Protein AF-A0A963BYG4-F1 (afdb_monomer_lite)

pLDDT: mean 83.48, std 12.18, range [49.62, 97.38]

Radius of gyration: 21.81 Å; chains: 1; bounding box: 38×29×72 Å

Structure (mmCIF, N/CA/C/O backbone):
data_AF-A0A963BYG4-F1
#
_entry.id   AF-A0A963BYG4-F1
#
loop_
_atom_site.group_PDB
_atom_site.id
_atom_site.type_symbol
_atom_site.label_atom_id
_atom_site.label_alt_id
_atom_site.label_comp_id
_atom_site.label_asym_id
_atom_site.label_entity_id
_atom_site.label_seq_id
_atom_site.pdbx_PDB_ins_code
_atom_site.Cartn_x
_atom_site.Cartn_y
_atom_site.Cartn_z
_atom_site.occupancy
_atom_site.B_iso_or_equiv
_atom_site.auth_seq_id
_atom_site.auth_comp_id
_atom_site.auth_asym_id
_atom_site.auth_atom_id
_atom_site.pdbx_PDB_model_num
ATOM 1 N N . MET A 1 1 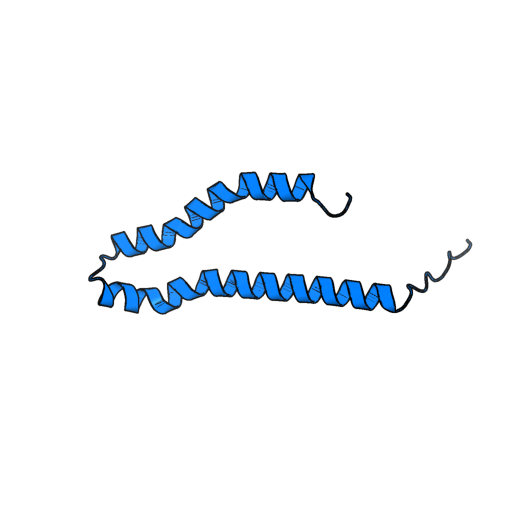? -10.887 -19.450 46.613 1.00 49.62 1 MET A N 1
ATOM 2 C CA . MET A 1 1 ? -10.693 -19.901 45.221 1.00 49.62 1 MET A CA 1
ATOM 3 C C . MET A 1 1 ? -12.070 -20.146 44.625 1.00 49.62 1 MET A C 1
ATOM 5 O O . MET A 1 1 ? -12.565 -21.260 44.670 1.00 49.62 1 MET A O 1
ATOM 9 N N . THR A 1 2 ? -12.750 -19.084 44.203 1.00 55.19 2 THR A N 1
ATOM 10 C CA . THR A 1 2 ? -14.057 -19.180 43.540 1.00 55.19 2 THR A CA 1
ATOM 11 C C . THR A 1 2 ? -13.809 -19.044 42.036 1.00 55.19 2 THR A C 1
ATOM 13 O O . T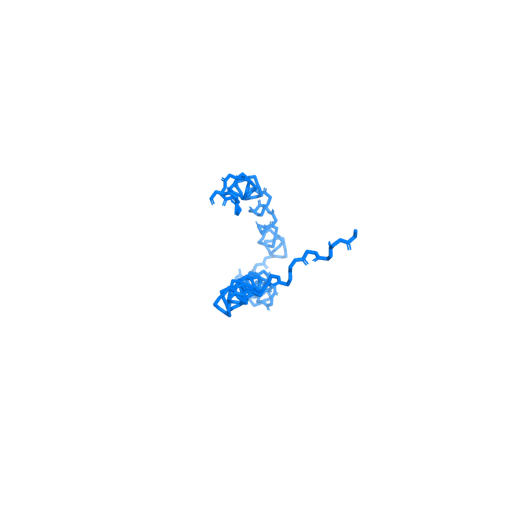HR A 1 2 ? -13.244 -18.025 41.637 1.00 55.19 2 THR A O 1
ATOM 16 N N . PRO A 1 3 ? -14.133 -20.053 41.211 1.00 55.94 3 PRO A N 1
ATOM 17 C CA . PRO A 1 3 ? -14.039 -19.933 39.762 1.00 55.94 3 PRO A CA 1
ATOM 18 C C . PRO A 1 3 ? -15.105 -18.942 39.292 1.00 55.94 3 PRO A C 1
ATOM 20 O O . PRO A 1 3 ? -16.285 -19.127 39.587 1.00 55.94 3 PRO A O 1
ATOM 23 N N . ASP A 1 4 ? -14.677 -17.873 38.623 1.00 59.94 4 ASP A N 1
ATOM 24 C CA . ASP A 1 4 ? -15.585 -16.876 38.063 1.00 59.94 4 ASP A CA 1
ATOM 25 C C . ASP A 1 4 ? -16.310 -17.433 36.829 1.00 59.94 4 ASP A C 1
ATOM 27 O O . ASP A 1 4 ? -15.824 -18.319 36.120 1.00 59.94 4 ASP A O 1
ATOM 31 N N . ALA A 1 5 ? -17.518 -16.924 36.651 1.00 56.56 5 ALA A N 1
ATOM 32 C CA . ALA A 1 5 ? -18.607 -17.424 35.846 1.00 56.56 5 ALA A CA 1
ATOM 33 C C . ALA A 1 5 ? -18.244 -17.710 34.381 1.00 56.56 5 ALA A C 1
ATOM 35 O O . ALA A 1 5 ? -17.601 -16.926 33.684 1.00 56.56 5 ALA A O 1
ATOM 36 N N . SER A 1 6 ? -18.788 -18.817 33.876 1.00 57.25 6 SER A N 1
ATOM 37 C CA . SER A 1 6 ? -18.948 -19.084 32.452 1.00 57.25 6 SER A CA 1
ATOM 38 C C . SER A 1 6 ? -19.717 -17.938 31.786 1.00 57.25 6 SER A C 1
ATOM 40 O O . SER A 1 6 ? -20.949 -17.912 31.803 1.00 57.25 6 SER A O 1
ATOM 42 N N . ALA A 1 7 ? -18.997 -16.989 31.189 1.00 61.34 7 ALA A N 1
ATOM 43 C CA . ALA A 1 7 ? -19.564 -15.974 30.316 1.00 61.34 7 ALA A CA 1
ATOM 44 C C . ALA A 1 7 ? -20.112 -16.659 29.054 1.00 61.34 7 ALA A C 1
ATOM 46 O O . ALA A 1 7 ? -19.418 -16.845 28.055 1.00 61.34 7 ALA A O 1
ATOM 47 N N . THR A 1 8 ? -21.372 -17.086 29.097 1.00 62.25 8 THR A N 1
ATOM 48 C CA . THR A 1 8 ? -22.095 -17.554 27.917 1.00 62.25 8 THR A CA 1
ATOM 49 C C . THR A 1 8 ? -22.362 -16.348 27.022 1.00 62.25 8 THR A C 1
ATOM 51 O O . THR A 1 8 ? -23.344 -15.629 27.204 1.00 62.25 8 THR A O 1
ATOM 54 N N . HIS A 1 9 ? -21.456 -16.084 26.078 1.00 62.97 9 HIS A N 1
ATOM 55 C CA . HIS A 1 9 ? -21.660 -15.045 25.074 1.00 62.97 9 HIS A CA 1
ATOM 56 C C . HIS A 1 9 ? -22.947 -15.345 24.286 1.00 62.97 9 HIS A C 1
ATOM 58 O O . HIS A 1 9 ? -23.089 -16.457 23.766 1.00 62.97 9 HIS A O 1
ATOM 64 N N . PRO A 1 10 ? -23.887 -14.390 24.164 1.00 65.88 10 PRO A N 1
ATOM 65 C CA . PRO A 1 10 ? -25.112 -14.607 23.407 1.00 65.88 10 PRO A CA 1
ATOM 66 C C . PRO A 1 10 ? -24.759 -14.988 21.964 1.00 65.88 10 PRO A C 1
ATOM 68 O O . PRO A 1 10 ? -23.863 -14.393 21.363 1.00 65.88 10 PRO A O 1
ATOM 71 N N . ALA A 1 11 ? -25.460 -15.969 21.388 1.00 65.00 11 ALA A N 1
ATOM 72 C CA . ALA A 1 11 ? -25.144 -16.540 20.071 1.00 65.00 11 ALA A CA 1
ATOM 73 C C . ALA A 1 11 ? -25.001 -15.490 18.940 1.00 65.00 11 ALA A C 1
ATOM 75 O O . ALA A 1 11 ? -24.282 -15.723 17.966 1.00 65.00 11 ALA A O 1
ATOM 76 N N . GLY A 1 12 ? -25.636 -14.318 19.077 1.00 69.44 12 GLY A N 1
ATOM 77 C CA . GLY A 1 12 ? -25.493 -13.181 18.160 1.00 69.44 12 GLY A CA 1
ATOM 78 C C . GLY A 1 12 ? -24.102 -12.527 18.154 1.00 69.44 12 GLY A C 1
ATOM 79 O O . GLY A 1 12 ? -23.631 -12.123 17.093 1.00 69.44 12 GLY A O 1
ATOM 80 N N . PHE A 1 13 ? -23.399 -12.494 19.292 1.00 73.56 13 PHE A N 1
ATOM 81 C CA . PHE A 1 13 ? -22.050 -11.920 19.401 1.00 73.56 13 PHE A CA 1
ATOM 82 C C . PHE A 1 13 ? -21.026 -12.731 18.597 1.00 73.56 13 PHE A C 1
ATOM 84 O O . PHE A 1 13 ? -20.183 -12.170 17.898 1.00 73.56 13 PHE A O 1
ATOM 91 N N . ASN A 1 14 ? -21.148 -14.062 18.621 1.00 82.56 14 ASN A N 1
ATOM 92 C CA . ASN A 1 14 ? -20.265 -14.945 17.861 1.00 82.56 14 ASN A CA 1
ATOM 93 C C . ASN A 1 14 ? -20.502 -14.821 16.346 1.00 82.56 14 ASN A C 1
ATOM 95 O O . ASN A 1 14 ? -19.542 -14.801 15.582 1.00 82.56 14 ASN A O 1
ATOM 99 N N . ARG A 1 15 ? -21.762 -14.670 15.908 1.00 83.88 15 ARG A N 1
ATOM 100 C CA . ARG A 1 15 ? -22.101 -14.476 14.486 1.00 83.88 15 ARG A CA 1
ATOM 101 C C . ARG A 1 15 ? -21.567 -13.155 13.941 1.00 83.88 15 ARG A C 1
ATOM 103 O O . ARG A 1 15 ? -20.940 -13.161 12.886 1.00 83.88 15 ARG A O 1
ATOM 110 N N . LEU A 1 16 ? -21.764 -12.047 14.661 1.00 88.31 16 LEU A N 1
ATOM 111 C CA . LEU A 1 16 ? -21.224 -10.746 14.257 1.00 88.31 16 LEU A CA 1
ATOM 112 C C . LEU A 1 16 ? -19.693 -10.784 14.185 1.00 88.31 16 LEU A C 1
ATOM 114 O O . LEU A 1 16 ? -19.121 -10.344 13.194 1.00 88.31 16 LEU A O 1
ATOM 118 N N . ARG A 1 17 ? -19.029 -11.380 15.185 1.00 88.44 17 ARG A N 1
ATOM 119 C CA . ARG A 1 17 ? -17.569 -11.538 15.184 1.00 88.44 17 ARG A CA 1
ATOM 120 C C . ARG A 1 17 ? -17.081 -12.332 13.972 1.00 88.44 17 ARG A C 1
ATOM 122 O O . ARG A 1 17 ? -16.127 -11.916 13.323 1.00 88.44 17 ARG A O 1
ATOM 129 N N . THR A 1 18 ? -17.738 -13.445 13.642 1.00 92.62 18 THR A N 1
ATOM 130 C CA . THR A 1 18 ? -17.409 -14.236 12.448 1.00 92.62 18 THR A CA 1
ATOM 131 C C . THR A 1 18 ? -17.628 -13.440 11.165 1.00 92.62 18 THR A C 1
ATOM 133 O O . THR A 1 18 ? -16.769 -13.482 10.293 1.00 92.62 18 THR A O 1
ATOM 136 N N . LEU A 1 19 ? -18.718 -12.676 11.049 1.00 95.06 19 LEU A N 1
ATOM 137 C CA . LEU A 1 19 ? -18.969 -11.829 9.878 1.00 95.06 19 LEU A CA 1
ATOM 138 C C . LEU A 1 19 ? -17.904 -10.742 9.712 1.00 95.06 19 LEU A C 1
ATOM 140 O O . LEU A 1 19 ? -17.385 -10.575 8.614 1.00 95.06 19 LEU A O 1
ATOM 144 N N . VAL A 1 20 ? -17.532 -10.053 10.794 1.00 93.38 20 VAL A N 1
ATOM 145 C CA . VAL A 1 20 ? -16.455 -9.050 10.774 1.00 93.38 20 VAL A CA 1
ATOM 146 C C . VAL A 1 20 ? -15.128 -9.692 10.363 1.00 93.38 20 VAL A C 1
ATOM 148 O O . VAL A 1 20 ? -14.417 -9.143 9.526 1.00 93.38 20 VAL A O 1
ATOM 151 N N . MET A 1 21 ? -14.816 -10.881 10.885 1.00 94.00 21 MET A N 1
ATOM 152 C CA . MET A 1 21 ? -13.605 -11.620 10.521 1.00 94.00 21 MET A CA 1
ATOM 153 C C . MET A 1 21 ? -13.605 -12.020 9.040 1.00 94.00 21 MET A C 1
ATOM 155 O O . MET A 1 21 ? -12.610 -11.825 8.348 1.00 94.00 21 MET A O 1
ATOM 159 N N . LEU A 1 22 ? -14.723 -12.547 8.532 1.00 96.94 22 LEU A N 1
ATOM 160 C CA . LEU A 1 22 ? -14.863 -12.919 7.124 1.00 96.94 22 LEU A CA 1
ATOM 161 C C . LEU A 1 22 ? -14.755 -11.701 6.209 1.00 96.94 22 LEU A C 1
ATOM 163 O O . LEU A 1 22 ? -14.096 -11.779 5.177 1.00 96.94 22 LEU A O 1
ATOM 167 N N . LEU A 1 23 ? -15.342 -10.569 6.600 1.00 96.69 23 LEU A N 1
ATOM 168 C CA . LEU A 1 23 ? -15.225 -9.318 5.862 1.00 96.69 23 LEU A CA 1
ATOM 169 C C . LEU A 1 23 ? -13.774 -8.822 5.833 1.00 96.69 23 LEU A C 1
ATOM 171 O O . LEU A 1 23 ? -13.289 -8.421 4.775 1.00 96.69 23 LEU A O 1
ATOM 175 N N . ALA A 1 24 ? -13.059 -8.890 6.959 1.00 94.38 24 ALA A N 1
ATOM 176 C CA . ALA A 1 24 ? -11.645 -8.533 7.030 1.00 94.38 24 ALA A CA 1
ATOM 177 C C . ALA A 1 24 ? -10.782 -9.441 6.135 1.00 94.38 24 ALA A C 1
ATOM 179 O O . ALA A 1 24 ? -9.949 -8.945 5.378 1.00 94.38 24 ALA A O 1
ATOM 180 N N . ILE A 1 25 ? -11.029 -10.756 6.157 1.00 96.69 25 ILE A N 1
ATOM 181 C CA . ILE A 1 25 ? -10.350 -11.726 5.287 1.00 96.69 25 ILE A CA 1
ATOM 182 C C . ILE A 1 25 ? -10.648 -11.431 3.814 1.00 96.69 25 ILE A C 1
ATOM 184 O O . ILE A 1 25 ? -9.721 -11.342 3.015 1.00 96.69 25 ILE A O 1
ATOM 188 N N . ALA A 1 26 ? -11.914 -11.232 3.444 1.00 97.38 26 ALA A N 1
ATOM 189 C CA . ALA A 1 26 ? -12.305 -10.927 2.070 1.00 97.38 26 ALA A CA 1
ATOM 190 C C . ALA A 1 26 ? -11.662 -9.624 1.570 1.00 97.38 26 ALA A C 1
ATOM 192 O O . ALA A 1 26 ? -11.138 -9.578 0.459 1.00 97.38 26 ALA A O 1
ATOM 193 N N . SER A 1 27 ? -11.635 -8.590 2.4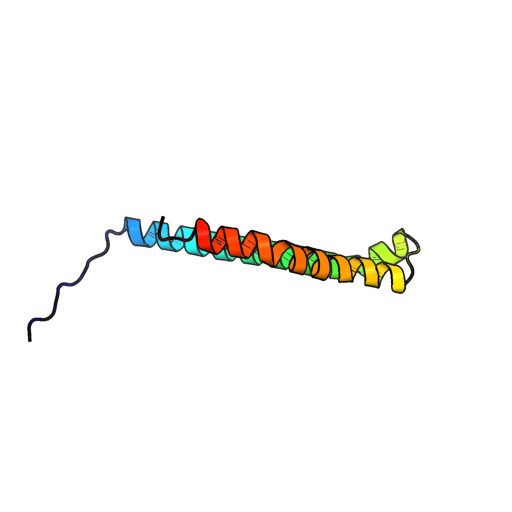15 1.00 95.31 27 SER A N 1
ATOM 194 C CA . SER A 1 27 ? -10.992 -7.305 2.112 1.00 95.31 27 SER A CA 1
ATOM 195 C C . SER A 1 27 ? -9.485 -7.466 1.905 1.00 95.31 27 SER A C 1
ATOM 197 O O . SER A 1 27 ? -8.917 -6.902 0.970 1.00 95.31 27 SER A O 1
ATOM 199 N N . TYR A 1 28 ? -8.834 -8.277 2.742 1.00 93.19 28 TYR A N 1
ATOM 200 C CA . TYR A 1 28 ? -7.417 -8.597 2.602 1.00 93.19 28 TYR A CA 1
ATOM 201 C C . TYR A 1 28 ? -7.121 -9.368 1.310 1.00 93.19 28 TYR A C 1
ATOM 203 O O . TYR A 1 28 ? -6.184 -9.023 0.591 1.00 93.19 28 TYR A O 1
ATOM 211 N N . LEU A 1 29 ? -7.939 -10.371 0.978 1.00 96.06 29 LEU A N 1
ATOM 212 C CA . LEU A 1 29 ? -7.799 -11.140 -0.259 1.00 96.06 29 LEU A CA 1
ATOM 213 C C . LEU A 1 29 ? -7.986 -10.259 -1.498 1.00 96.06 29 LEU A C 1
ATOM 215 O O . LEU A 1 29 ? -7.187 -10.348 -2.427 1.00 96.06 29 LEU A O 1
ATOM 219 N N . LEU A 1 30 ? -8.983 -9.371 -1.493 1.00 95.69 30 LEU A N 1
ATOM 220 C CA . LEU A 1 30 ? -9.207 -8.413 -2.576 1.00 95.69 30 LEU A CA 1
ATOM 221 C C . LEU A 1 30 ? -8.023 -7.445 -2.735 1.00 95.69 30 LEU A C 1
ATOM 223 O O . LEU A 1 30 ? -7.570 -7.194 -3.850 1.00 95.69 30 LEU A O 1
ATOM 227 N N . SER A 1 31 ? -7.487 -6.940 -1.622 1.00 92.06 31 SER A N 1
ATOM 228 C CA . SER A 1 31 ? -6.289 -6.095 -1.620 1.00 92.06 31 SER A CA 1
ATOM 229 C C . SER A 1 31 ? -5.081 -6.823 -2.217 1.00 92.06 31 SER A C 1
ATOM 231 O O . SER A 1 31 ? -4.400 -6.288 -3.094 1.00 92.06 31 SER A O 1
ATOM 233 N N . MET A 1 32 ? -4.854 -8.079 -1.817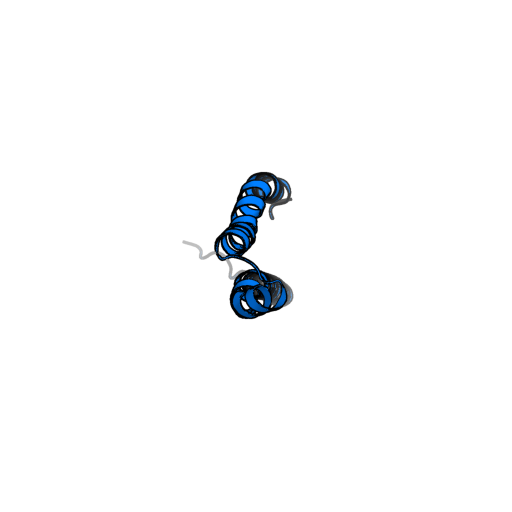 1.00 90.75 32 MET A N 1
ATOM 234 C CA . MET A 1 32 ? -3.793 -8.898 -2.400 1.00 90.75 32 MET A CA 1
ATOM 235 C C . MET A 1 32 ? -4.015 -9.132 -3.889 1.00 90.75 32 MET A C 1
ATOM 237 O O . MET A 1 32 ? -3.075 -8.957 -4.656 1.00 90.75 32 MET A O 1
ATOM 241 N N . PHE A 1 33 ? -5.241 -9.434 -4.318 1.00 92.38 33 PHE A N 1
ATOM 242 C CA . PHE A 1 33 ? -5.567 -9.585 -5.733 1.00 92.38 33 PHE A CA 1
ATOM 243 C C . PHE A 1 33 ? -5.182 -8.340 -6.545 1.00 92.38 33 PHE A C 1
ATOM 245 O O . PHE A 1 33 ? -4.440 -8.464 -7.516 1.00 92.38 33 PHE A O 1
ATOM 252 N N . HIS A 1 34 ? -5.580 -7.137 -6.117 1.00 89.19 34 HIS A N 1
ATOM 253 C CA . HIS A 1 34 ? -5.185 -5.892 -6.790 1.00 89.19 34 HIS A CA 1
ATOM 254 C C . HIS A 1 34 ? -3.674 -5.641 -6.784 1.00 89.19 34 HIS A C 1
ATOM 256 O O . HIS A 1 34 ? -3.166 -4.953 -7.663 1.00 89.19 34 HIS A O 1
ATOM 262 N N . ARG A 1 35 ? -2.944 -6.193 -5.813 1.00 85.81 35 ARG A N 1
ATOM 263 C CA . ARG A 1 35 ? -1.490 -6.057 -5.730 1.00 85.81 35 ARG A CA 1
ATOM 264 C C . ARG A 1 35 ? -0.752 -7.002 -6.682 1.00 85.81 35 ARG A C 1
ATOM 266 O O . ARG A 1 35 ? 0.268 -6.604 -7.234 1.00 85.81 35 ARG A O 1
ATOM 273 N N . VAL A 1 36 ? -1.239 -8.231 -6.877 1.00 87.94 36 VAL A N 1
ATOM 274 C CA . VAL A 1 36 ? -0.620 -9.200 -7.807 1.00 87.94 36 VAL A CA 1
ATOM 275 C C . VAL A 1 36 ? -1.145 -9.108 -9.238 1.00 87.94 36 VAL A C 1
ATOM 277 O O . VAL A 1 36 ? -0.393 -9.413 -10.160 1.00 87.94 36 VAL A O 1
ATOM 280 N N . ALA A 1 37 ? -2.382 -8.655 -9.456 1.00 89.56 37 ALA A N 1
ATOM 281 C CA . ALA A 1 37 ? -2.971 -8.563 -10.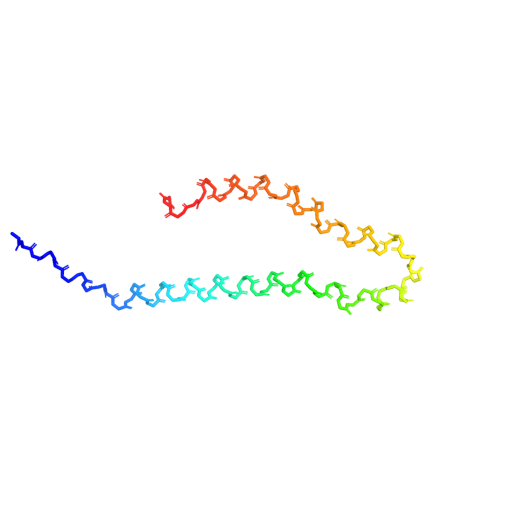793 1.00 89.56 37 ALA A CA 1
ATOM 282 C C . ALA A 1 37 ? -2.122 -7.742 -11.790 1.00 89.56 37 ALA A C 1
ATOM 284 O O . ALA A 1 37 ? -1.898 -8.245 -12.889 1.00 89.56 37 ALA A O 1
ATOM 285 N N . PRO A 1 38 ? -1.560 -6.564 -11.436 1.00 85.00 38 PRO A N 1
ATOM 286 C CA . PRO A 1 38 ? -0.719 -5.789 -12.349 1.00 85.00 38 PRO A CA 1
ATOM 287 C C . PRO A 1 38 ? 0.528 -6.542 -12.816 1.00 85.00 38 PRO A C 1
ATOM 289 O O . PRO A 1 38 ? 0.938 -6.389 -13.961 1.00 85.00 38 PRO A O 1
ATOM 292 N N . ALA A 1 39 ? 1.115 -7.381 -11.956 1.00 85.38 39 ALA A N 1
ATOM 293 C CA . ALA A 1 39 ? 2.283 -8.180 -12.315 1.00 85.38 39 ALA A CA 1
ATOM 294 C C . ALA A 1 39 ? 1.933 -9.283 -13.326 1.00 85.38 39 ALA A C 1
ATOM 296 O O . ALA A 1 39 ? 2.739 -9.576 -14.204 1.00 85.38 39 ALA A O 1
ATOM 297 N N . ALA A 1 40 ? 0.730 -9.860 -13.233 1.00 87.69 40 ALA A N 1
ATOM 298 C CA . ALA A 1 40 ? 0.272 -10.906 -14.145 1.00 87.69 40 ALA A CA 1
ATOM 299 C C . ALA A 1 40 ? 0.044 -10.395 -15.578 1.00 87.69 40 ALA A C 1
ATOM 301 O O . ALA A 1 40 ? 0.263 -11.145 -16.521 1.00 87.69 40 ALA A O 1
ATOM 302 N N . ILE A 1 41 ? -0.357 -9.129 -15.737 1.00 88.81 41 ILE A N 1
ATOM 303 C CA . ILE A 1 41 ? -0.610 -8.499 -17.046 1.00 88.81 41 ILE A CA 1
ATOM 304 C C . ILE A 1 41 ? 0.548 -7.609 -17.528 1.00 88.81 41 ILE A C 1
ATOM 306 O O . ILE A 1 41 ? 0.459 -6.996 -18.588 1.00 88.81 41 ILE A O 1
ATOM 310 N N . ALA A 1 42 ? 1.643 -7.504 -16.768 1.00 84.19 42 ALA A N 1
ATOM 311 C CA . ALA A 1 42 ? 2.731 -6.570 -17.063 1.00 84.19 42 ALA A CA 1
ATOM 312 C C . ALA A 1 42 ? 3.390 -6.820 -18.431 1.00 84.19 42 ALA A C 1
ATOM 314 O O . ALA A 1 42 ? 3.746 -5.861 -19.113 1.00 84.19 42 ALA A O 1
ATOM 315 N N . SER A 1 43 ? 3.532 -8.083 -18.848 1.00 83.25 43 SER A N 1
ATOM 316 C CA . SER A 1 43 ? 4.052 -8.448 -20.175 1.00 83.25 43 SER A CA 1
ATOM 317 C C . SER A 1 43 ? 3.120 -8.017 -21.303 1.00 83.25 43 SER A C 1
ATOM 319 O O . SER A 1 43 ? 3.587 -7.540 -22.336 1.00 83.25 43 SER A O 1
ATOM 321 N N . ASP A 1 44 ? 1.812 -8.138 -21.086 1.00 86.69 44 ASP A N 1
ATOM 322 C CA . ASP A 1 44 ? 0.798 -7.765 -22.070 1.00 86.69 44 ASP A CA 1
ATOM 323 C C . ASP A 1 44 ? 0.750 -6.244 -22.229 1.00 86.69 44 ASP A C 1
ATOM 325 O O . ASP A 1 44 ? 0.708 -5.740 -23.347 1.00 86.69 44 ASP A O 1
ATOM 329 N N . LEU A 1 45 ? 0.859 -5.499 -21.122 1.00 84.06 45 LEU A N 1
ATOM 330 C CA . LEU A 1 45 ? 1.040 -4.045 -21.141 1.00 84.06 45 LEU A CA 1
ATOM 331 C C . LEU A 1 45 ? 2.340 -3.640 -21.847 1.00 84.06 45 LEU A C 1
ATOM 333 O O . LEU A 1 45 ? 2.332 -2.702 -22.639 1.00 84.06 45 LEU A O 1
ATOM 337 N N . ALA A 1 46 ? 3.448 -4.338 -21.593 1.00 85.62 46 ALA A N 1
ATOM 338 C CA . ALA A 1 46 ? 4.722 -4.048 -22.245 1.00 85.62 46 ALA A CA 1
ATOM 339 C C . ALA A 1 46 ? 4.624 -4.167 -23.770 1.00 85.62 46 ALA A C 1
ATOM 341 O O . ALA A 1 46 ? 5.079 -3.282 -24.491 1.00 85.62 46 ALA A O 1
ATOM 342 N N . ALA A 1 47 ? 3.987 -5.242 -24.240 1.00 86.44 47 ALA A N 1
ATOM 343 C CA . ALA A 1 47 ? 3.759 -5.489 -25.655 1.00 86.44 47 ALA A CA 1
ATOM 344 C C . ALA A 1 47 ? 2.751 -4.501 -26.263 1.00 86.44 47 ALA A C 1
ATOM 346 O O . ALA A 1 47 ? 2.977 -4.000 -27.359 1.00 86.44 47 ALA A O 1
ATOM 347 N N . ALA A 1 48 ? 1.660 -4.195 -25.554 1.00 87.31 48 ALA A N 1
ATOM 348 C CA . ALA A 1 48 ? 0.594 -3.326 -26.051 1.00 87.31 48 ALA A CA 1
ATOM 349 C C . ALA A 1 48 ? 0.990 -1.843 -26.126 1.00 87.31 48 ALA A C 1
ATOM 351 O O . ALA A 1 48 ? 0.492 -1.125 -26.988 1.00 87.31 48 ALA A O 1
ATOM 352 N N . PHE A 1 49 ? 1.862 -1.380 -25.228 1.00 86.12 49 PHE A N 1
ATOM 353 C CA . PHE A 1 49 ? 2.281 0.023 -25.146 1.00 86.12 49 PHE A CA 1
ATOM 354 C C . PHE A 1 49 ? 3.702 0.275 -25.670 1.00 86.12 49 PHE A C 1
ATOM 356 O O . PHE A 1 49 ? 4.218 1.374 -25.479 1.00 86.12 49 PHE A O 1
ATOM 363 N N . GLU A 1 50 ? 4.347 -0.730 -26.278 1.00 86.00 50 GLU A N 1
ATOM 364 C CA . GLU A 1 50 ? 5.771 -0.693 -26.666 1.00 86.00 50 GLU A CA 1
ATOM 365 C C . GLU A 1 50 ? 6.671 -0.180 -25.520 1.00 86.00 50 GLU A C 1
ATOM 367 O O . GLU A 1 50 ? 7.628 0.576 -25.701 1.00 86.00 50 GLU A O 1
ATOM 372 N N . ALA A 1 51 ? 6.321 -0.561 -24.289 1.00 84.25 51 ALA A N 1
ATOM 373 C CA . ALA A 1 51 ? 6.879 0.033 -23.088 1.00 84.25 51 ALA A CA 1
ATOM 374 C C . ALA A 1 51 ? 8.269 -0.548 -22.788 1.00 84.25 51 ALA A C 1
ATOM 376 O O . ALA A 1 51 ? 8.469 -1.763 -22.740 1.00 84.25 51 ALA A O 1
ATOM 377 N N . SER A 1 52 ? 9.245 0.324 -22.523 1.00 85.19 52 SER A N 1
ATOM 378 C CA . SER A 1 52 ? 10.589 -0.106 -22.125 1.00 85.19 52 SER A CA 1
ATOM 379 C C . SER A 1 52 ? 10.593 -0.735 -20.726 1.00 85.19 52 SER A C 1
ATOM 381 O O . SER A 1 52 ? 9.786 -0.374 -19.863 1.00 85.19 52 SER A O 1
ATOM 383 N N . ALA A 1 53 ? 11.571 -1.601 -20.444 1.00 81.06 53 ALA A N 1
ATOM 384 C CA . ALA A 1 53 ? 11.749 -2.196 -19.115 1.00 81.06 53 ALA A CA 1
ATOM 385 C C . ALA A 1 53 ? 11.852 -1.142 -17.991 1.00 81.06 53 ALA A C 1
ATOM 387 O O . ALA A 1 53 ? 11.350 -1.357 -16.890 1.00 81.06 53 ALA A O 1
ATOM 388 N N . ALA A 1 54 ? 12.441 0.025 -18.279 1.00 86.69 54 ALA A N 1
ATOM 389 C CA . ALA A 1 54 ? 12.516 1.137 -17.334 1.00 86.69 54 ALA A CA 1
ATOM 390 C C . ALA A 1 54 ? 11.126 1.702 -16.991 1.00 86.69 54 ALA A C 1
ATOM 392 O O . ALA A 1 54 ? 10.826 1.927 -15.820 1.00 86.69 54 ALA A O 1
ATOM 393 N N . SER A 1 55 ? 10.256 1.882 -17.989 1.00 85.25 55 SER A N 1
ATOM 394 C CA . SER A 1 55 ? 8.893 2.385 -17.772 1.00 85.25 55 SER A CA 1
ATOM 395 C C . SER A 1 55 ? 8.013 1.405 -16.987 1.00 85.25 55 SER A C 1
ATOM 397 O O . SER A 1 55 ? 7.294 1.824 -16.080 1.00 85.25 55 SER A O 1
ATOM 399 N N . LEU A 1 56 ? 8.150 0.096 -17.234 1.00 83.69 56 LEU A N 1
ATOM 400 C CA . LEU A 1 56 ? 7.513 -0.946 -16.419 1.00 83.69 56 LEU A CA 1
ATOM 401 C C . LEU A 1 56 ? 8.038 -0.944 -14.978 1.00 83.69 56 LEU A C 1
ATOM 403 O O . LEU A 1 56 ? 7.266 -1.123 -14.039 1.00 83.69 56 LEU A O 1
ATOM 407 N N . GLY A 1 57 ? 9.338 -0.698 -14.794 1.00 85.31 57 GLY A N 1
ATOM 408 C CA . GLY A 1 57 ? 9.946 -0.541 -13.474 1.00 85.31 57 GLY A CA 1
ATOM 409 C C . GLY A 1 57 ? 9.355 0.633 -12.691 1.00 85.31 57 GLY A C 1
ATOM 410 O O . GLY A 1 57 ? 9.013 0.477 -11.521 1.00 85.31 57 GLY A O 1
ATOM 411 N N . VAL A 1 58 ? 9.158 1.787 -13.339 1.00 88.38 58 VAL A N 1
ATOM 412 C CA . VAL A 1 58 ? 8.495 2.957 -12.732 1.00 88.38 58 VAL A CA 1
ATOM 413 C C . VAL A 1 58 ? 7.030 2.656 -12.400 1.00 88.38 58 VAL A C 1
ATOM 415 O O . VAL A 1 58 ? 6.557 2.995 -11.311 1.00 88.38 58 VAL A O 1
ATOM 418 N N . LEU A 1 59 ? 6.318 1.963 -13.291 1.00 85.94 59 LEU A N 1
ATOM 419 C CA . LEU A 1 59 ? 4.939 1.539 -13.050 1.00 85.94 59 LEU A CA 1
ATOM 420 C C . LEU A 1 59 ? 4.842 0.619 -11.821 1.00 85.94 59 LEU A C 1
ATOM 422 O O . LEU A 1 59 ? 4.018 0.853 -10.940 1.00 85.94 59 LEU A O 1
ATOM 426 N N . ALA A 1 60 ? 5.730 -0.370 -11.703 1.00 85.62 60 ALA A N 1
ATOM 427 C CA . ALA A 1 60 ? 5.804 -1.246 -10.535 1.00 85.62 60 ALA A CA 1
ATOM 428 C C . ALA A 1 60 ? 6.183 -0.482 -9.250 1.00 85.62 60 ALA A C 1
ATOM 430 O O . ALA A 1 60 ? 5.593 -0.707 -8.191 1.00 85.62 60 ALA A O 1
ATOM 431 N N . ALA A 1 61 ? 7.128 0.461 -9.337 1.00 89.50 61 ALA A N 1
ATOM 432 C CA . ALA A 1 61 ? 7.565 1.289 -8.211 1.00 89.50 61 ALA A CA 1
ATOM 433 C C . ALA A 1 61 ? 6.454 2.208 -7.675 1.00 89.50 61 ALA A C 1
ATOM 435 O O . ALA A 1 61 ? 6.427 2.511 -6.481 1.00 89.50 61 ALA A O 1
ATOM 436 N N . THR A 1 62 ? 5.504 2.605 -8.529 1.00 89.69 62 THR A N 1
ATOM 437 C CA . THR A 1 62 ? 4.372 3.467 -8.154 1.00 89.69 62 THR A CA 1
ATOM 438 C C . THR A 1 62 ? 3.584 2.895 -6.973 1.00 89.69 62 THR A C 1
ATOM 440 O O . THR A 1 62 ? 3.211 3.650 -6.076 1.00 89.69 62 THR A O 1
ATOM 443 N N . TYR A 1 63 ? 3.411 1.567 -6.897 1.00 85.50 63 TYR A N 1
ATOM 444 C CA . TYR A 1 63 ? 2.767 0.922 -5.747 1.00 85.50 63 TYR A CA 1
ATOM 445 C C . TYR A 1 63 ? 3.486 1.256 -4.434 1.00 85.50 63 TYR A C 1
ATOM 447 O O . TYR A 1 63 ? 2.849 1.649 -3.459 1.00 85.50 63 TYR A O 1
ATOM 455 N N . PHE A 1 64 ? 4.816 1.141 -4.408 1.00 88.31 64 PHE A N 1
ATOM 456 C CA . PHE A 1 64 ? 5.610 1.402 -3.209 1.00 88.31 64 PHE A CA 1
ATOM 457 C C . PHE A 1 64 ? 5.588 2.877 -2.815 1.00 88.31 64 PHE A C 1
ATOM 459 O O . PHE A 1 64 ? 5.474 3.179 -1.627 1.00 88.31 64 PHE A O 1
ATOM 466 N N . TYR A 1 65 ? 5.640 3.796 -3.783 1.00 92.19 65 TYR A N 1
ATOM 467 C CA . TYR A 1 65 ? 5.552 5.229 -3.498 1.00 92.19 65 TYR A CA 1
ATOM 468 C C . TYR A 1 65 ? 4.200 5.616 -2.907 1.00 92.19 65 TYR A C 1
ATOM 470 O O . TYR A 1 65 ? 4.151 6.260 -1.858 1.00 92.19 65 TYR A O 1
ATOM 478 N N . VAL A 1 66 ? 3.105 5.177 -3.534 1.00 91.44 66 VAL A N 1
ATOM 479 C CA . VAL A 1 66 ? 1.753 5.445 -3.030 1.00 91.44 66 VAL A CA 1
ATOM 480 C C . VAL A 1 66 ? 1.560 4.803 -1.660 1.00 91.44 66 VAL A C 1
ATOM 482 O O . VAL A 1 66 ? 1.050 5.455 -0.755 1.00 91.44 66 VAL A O 1
ATOM 485 N N . TYR A 1 67 ? 2.012 3.561 -1.470 1.00 89.06 67 TYR A N 1
ATOM 486 C CA . TYR A 1 67 ? 1.922 2.871 -0.185 1.00 89.06 67 TYR A CA 1
ATOM 487 C C . TYR A 1 67 ? 2.676 3.615 0.923 1.00 89.06 67 TYR A C 1
ATOM 489 O O . TYR A 1 67 ? 2.117 3.849 1.992 1.00 89.06 67 TYR A O 1
ATOM 497 N N . THR A 1 68 ? 3.906 4.052 0.641 1.00 92.75 68 THR A N 1
ATOM 498 C CA . THR A 1 68 ? 4.732 4.825 1.582 1.00 92.75 68 THR A CA 1
ATOM 499 C C . THR A 1 68 ? 4.047 6.131 1.972 1.00 92.75 68 THR A C 1
ATOM 501 O O . T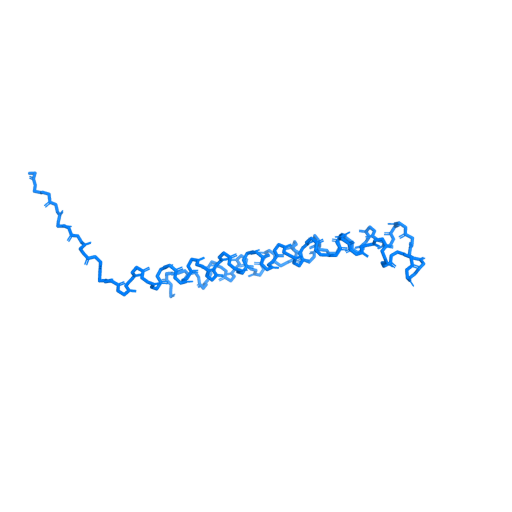HR A 1 68 ? 3.973 6.470 3.151 1.00 92.75 68 THR A O 1
ATOM 504 N N . LEU A 1 69 ? 3.491 6.850 0.994 1.00 94.94 69 LEU A N 1
ATOM 505 C CA . LEU A 1 69 ? 2.755 8.085 1.249 1.00 94.94 69 LEU A CA 1
ATOM 506 C C . LEU A 1 69 ? 1.503 7.823 2.097 1.00 94.94 69 LEU A C 1
ATOM 508 O O . LEU A 1 69 ? 1.228 8.559 3.041 1.00 94.94 69 LEU A O 1
ATOM 512 N N . MET A 1 70 ? 0.763 6.760 1.779 1.00 94.44 70 MET A N 1
ATOM 513 C CA . MET A 1 70 ? -0.492 6.408 2.441 1.00 94.44 70 MET A CA 1
ATOM 514 C C . MET A 1 70 ? -0.308 5.801 3.834 1.00 94.44 70 MET A C 1
ATOM 516 O O . MET A 1 70 ? -1.266 5.796 4.608 1.00 94.44 70 MET A O 1
ATOM 520 N N . GLN A 1 71 ? 0.890 5.342 4.202 1.00 92.38 71 GLN A N 1
ATOM 521 C CA . GLN A 1 71 ? 1.154 4.833 5.549 1.00 92.38 71 GLN A CA 1
ATOM 522 C C . GLN A 1 71 ? 0.930 5.892 6.630 1.00 92.38 71 GLN A C 1
ATOM 524 O O . GLN A 1 71 ? 0.368 5.560 7.670 1.00 92.38 71 GLN A O 1
ATOM 529 N N . ILE A 1 72 ? 1.291 7.158 6.384 1.00 93.69 72 ILE A N 1
ATOM 530 C CA . ILE A 1 72 ? 1.101 8.224 7.379 1.00 93.69 72 ILE A CA 1
ATOM 531 C C . ILE A 1 72 ? -0.399 8.502 7.602 1.00 93.69 72 ILE A C 1
ATOM 533 O O . ILE A 1 72 ? -0.850 8.362 8.740 1.00 93.69 72 ILE A O 1
ATOM 537 N N . PRO A 1 73 ? -1.211 8.816 6.567 1.00 92.00 73 PRO A N 1
ATOM 538 C CA . PRO A 1 73 ? -2.649 9.013 6.747 1.00 92.00 73 PRO A CA 1
ATOM 539 C C . PRO A 1 73 ? -3.352 7.788 7.332 1.00 92.00 73 PRO A C 1
ATOM 541 O O . PRO A 1 73 ? -4.159 7.924 8.247 1.00 92.00 73 PRO A O 1
ATOM 544 N N . THR A 1 74 ? -3.039 6.590 6.827 1.00 91.25 74 THR A N 1
ATOM 545 C CA . THR A 1 74 ? -3.709 5.353 7.256 1.00 91.25 74 THR A CA 1
ATOM 546 C C . THR A 1 74 ? -3.365 5.007 8.700 1.00 91.25 74 THR A C 1
ATOM 548 O O . THR A 1 74 ? -4.250 4.586 9.438 1.00 91.25 74 THR A O 1
ATOM 551 N N . GLY A 1 75 ? -2.117 5.224 9.125 1.00 88.81 75 GLY A N 1
ATOM 552 C CA . GLY A 1 75 ? -1.708 5.057 10.519 1.00 88.81 75 GLY A CA 1
ATOM 553 C C . GLY A 1 75 ? -2.471 6.003 11.442 1.00 88.81 75 GLY A C 1
ATOM 554 O O . GLY A 1 75 ? -3.098 5.555 12.395 1.00 88.81 75 GLY A O 1
ATOM 555 N N . VAL A 1 76 ? -2.535 7.291 11.090 1.00 92.12 76 VAL A N 1
ATOM 556 C CA . VAL A 1 76 ? -3.303 8.282 11.861 1.00 92.12 76 VAL A CA 1
ATOM 557 C C . VAL A 1 76 ? -4.789 7.910 11.929 1.00 92.12 76 VAL A C 1
ATOM 559 O O . VAL A 1 76 ? -5.393 7.980 12.998 1.00 92.12 76 VAL A O 1
ATOM 562 N N . LEU A 1 77 ? -5.395 7.486 10.817 1.00 87.94 77 LEU A N 1
ATOM 563 C CA . LEU A 1 77 ? -6.788 7.026 10.778 1.00 87.94 77 LEU A CA 1
ATOM 564 C C . LEU A 1 77 ? -7.009 5.791 11.662 1.00 87.94 77 LEU A C 1
ATOM 566 O O . LEU A 1 77 ? -7.978 5.755 12.417 1.00 87.94 77 LEU A O 1
ATOM 570 N N . ALA A 1 78 ? -6.111 4.806 11.609 1.00 86.19 78 ALA A N 1
ATOM 571 C CA . ALA A 1 78 ? -6.192 3.601 12.430 1.00 86.19 78 ALA A CA 1
ATOM 572 C C . ALA A 1 78 ? -6.063 3.914 13.930 1.00 86.19 78 ALA A C 1
ATOM 574 O O . ALA A 1 78 ? -6.803 3.352 14.739 1.00 86.19 78 ALA A O 1
ATOM 575 N N . ASP A 1 79 ? -5.184 4.850 14.290 1.00 86.00 79 ASP A N 1
ATOM 576 C CA . ASP A 1 79 ? -4.962 5.266 15.676 1.00 86.00 79 ASP A CA 1
ATOM 577 C C . ASP A 1 79 ? -6.116 6.127 16.221 1.00 86.00 79 ASP A C 1
ATOM 579 O O . ASP A 1 79 ? -6.429 6.079 17.412 1.00 86.00 79 ASP A O 1
ATOM 583 N N . THR A 1 80 ? -6.784 6.906 15.362 1.00 83.38 80 THR A N 1
ATOM 584 C CA . THR A 1 80 ? -7.853 7.840 15.770 1.00 83.38 80 THR A CA 1
ATOM 585 C C . THR A 1 80 ? -9.262 7.243 15.739 1.00 83.38 80 THR A C 1
ATOM 587 O O . THR A 1 80 ? -10.072 7.587 16.604 1.00 83.38 80 THR A O 1
ATOM 590 N N . LEU A 1 81 ? -9.551 6.352 14.783 1.00 80.25 81 LEU A N 1
ATOM 591 C CA . LEU A 1 81 ? -10.843 5.672 14.583 1.00 80.25 81 LEU A CA 1
ATOM 592 C C . LEU A 1 81 ? -10.820 4.199 15.025 1.00 80.25 81 LEU A C 1
ATOM 594 O O . LEU A 1 81 ? -11.732 3.436 14.708 1.00 80.25 81 LEU A O 1
ATOM 598 N N . GLY A 1 82 ? -9.758 3.773 15.711 1.00 67.38 82 GLY A N 1
ATOM 599 C CA . GLY A 1 82 ? -9.588 2.394 16.151 1.00 67.38 82 GLY A CA 1
ATOM 600 C C . GLY A 1 82 ? -10.704 1.903 17.092 1.00 67.38 82 GLY A C 1
ATOM 601 O O . GLY A 1 82 ? -11.432 2.712 17.664 1.00 67.38 82 GLY A O 1
ATOM 602 N N . PRO A 1 83 ? -10.799 0.578 17.340 1.00 64.19 83 PRO A N 1
ATOM 603 C CA . PRO A 1 83 ? -11.987 -0.126 17.868 1.00 64.19 83 PRO A CA 1
ATOM 604 C C . PRO A 1 83 ? -12.486 0.274 19.270 1.00 64.19 83 PRO A C 1
ATOM 606 O O . PRO A 1 83 ? -13.370 -0.381 19.819 1.00 64.19 83 PRO A O 1
ATOM 609 N N . ARG A 1 84 ? -11.853 1.266 19.901 1.00 61.88 84 ARG A N 1
ATOM 610 C CA . ARG A 1 84 ? -12.133 1.757 21.256 1.00 61.88 84 ARG A CA 1
ATOM 611 C C . ARG A 1 84 ? -12.825 3.130 21.275 1.00 61.88 84 ARG A C 1
ATOM 613 O O . ARG A 1 84 ? -12.967 3.694 22.359 1.00 61.88 84 ARG A O 1
ATOM 620 N N . LYS A 1 85 ? -13.266 3.643 20.123 1.00 49.69 85 LYS A N 1
ATOM 621 C CA . LYS A 1 85 ? -14.286 4.694 20.003 1.00 49.69 85 LYS A CA 1
ATOM 622 C C . LYS A 1 85 ? -15.445 4.204 19.149 1.00 49.69 85 LYS A C 1
ATOM 624 O O . LYS A 1 85 ? -15.175 3.441 18.197 1.00 49.69 85 LYS A O 1
#

Sequence (85 aa):
MTPDASATHPAGFNRLRTLVMLLAIASYLLSMFHRVAPAAIASDLAAAFEASAASLGVLAATYFYVYTLMQIPTGVLADTLGPRK

Secondary structure (DSSP, 8-state):
-PPPP-----HHHHHHHHHHHHHHHHHHHHHHHHHHHHHHTHHHHHHHTT--HHHHHHHHHHHHHHHHHHHHHHHHHHHHSSTT-

Foldseek 3Di:
DDDDDDPPPPPVVVVVVVVVVVVVVVVVVVVVCVLCVCVVCLVVVCVVVVDDPVRSVVVNCVVVVVVVVVCVVVVVCCVPVPPPD